Protein AF-A0A7V4J1Q9-F1 (afdb_monomer)

Radius of gyration: 12.91 Å; Cα contacts (8 Å, |Δi|>4): 238; chains: 1; bounding box: 28×31×32 Å

Nearest PDB structures (foldseek):
  6ae3-assembly2_C  TM=3.879E-01  e=7.162E+00  Mus musculus

Solvent-accessible surface area (backbone atoms only — not comparable to full-atom values): 6253 Å² total; per-residue (Å²): 131,51,54,27,41,38,36,50,80,78,52,96,69,66,65,78,66,21,37,24,38,73,74,47,69,27,26,40,91,88,49,73,49,30,34,37,23,42,42,42,69,61,45,56,24,76,82,78,69,45,97,55,65,42,48,61,37,36,38,32,54,64,54,89,96,52,41,64,79,68,67,71,57,77,69,32,50,24,34,37,24,39,63,81,60,88,78,60,90,91,50,55,65,47,58,61,89,39,52,41,79,77,49,51,30,39,34,36,74,109

Foldseek 3Di:
DAQKFWWAPPFPDTDDTKRWHFPDWADEPVGGAKTWTFIPPWAQCVRQVHPGIHRIWIWDFPDPPAHVVPGPDPFTKTFTWDFCDDDDPVHSYDYPVRIDGSHMTTIGGD

Secondary structure (DSSP, 8-state):
--SEEEEESSSSSPPPPEEEEEEEEEB-SS-S-EEEEEEEEEE-TTTTT-SS-EEEEEEEESSTT--BTTB-SSSEEEEEEEESSPPPTT-SB--GGGEEEEEEEEEEE-

pLDDT: mean 90.34, std 7.45, range [58.38, 97.06]

Mean predicted aligned error: 4.03 Å

Sequence (110 aa):
MPDFLLSSTELREPYNPRECFVIRRLRSEIRNDIALVKINPLLEKTVYNTKDDIEYLLLASKHAGYSLFPVTESPTYVYICTAKEPINPESDFISSSNIVILDWGKIVKE

Structure (mmCIF, N/CA/C/O backbone):
data_AF-A0A7V4J1Q9-F1
#
_entry.id   AF-A0A7V4J1Q9-F1
#
loop_
_atom_site.group_PDB
_atom_site.id
_atom_site.type_symbol
_atom_site.label_atom_id
_atom_site.label_alt_id
_atom_site.label_comp_id
_atom_site.label_asym_id
_atom_site.label_entity_id
_atom_site.label_seq_id
_atom_site.pdbx_PDB_ins_code
_atom_site.Cartn_x
_atom_site.Cartn_y
_atom_site.Cartn_z
_atom_site.occupancy
_atom_site.B_iso_or_equiv
_atom_site.auth_seq_id
_atom_site.auth_comp_id
_atom_site.auth_asym_id
_atom_site.auth_atom_id
_atom_site.pdbx_PDB_model_num
ATOM 1 N N . MET A 1 1 ? -7.121 -14.089 -8.851 1.00 85.75 1 MET A N 1
ATOM 2 C CA . MET A 1 1 ? -5.662 -14.298 -8.801 1.00 85.75 1 MET A CA 1
ATOM 3 C C . MET A 1 1 ? -5.059 -13.013 -8.266 1.00 85.75 1 MET A C 1
ATOM 5 O O . MET A 1 1 ? -5.605 -11.972 -8.631 1.00 85.75 1 MET A O 1
ATOM 9 N N . PRO A 1 2 ? -4.081 -13.058 -7.352 1.00 93.38 2 PRO A N 1
ATOM 10 C CA . PRO A 1 2 ? -3.422 -11.842 -6.896 1.00 93.38 2 PRO A CA 1
ATOM 11 C C . PRO A 1 2 ? -2.614 -11.216 -8.037 1.00 93.38 2 PRO A C 1
ATOM 13 O O . PRO A 1 2 ? -2.138 -11.914 -8.926 1.00 93.38 2 PRO A O 1
ATOM 16 N N . ASP A 1 3 ? -2.472 -9.894 -8.013 1.00 94.19 3 ASP A N 1
ATOM 17 C CA . ASP A 1 3 ? -1.599 -9.178 -8.945 1.00 94.19 3 ASP A CA 1
ATOM 18 C C . ASP A 1 3 ? -0.133 -9.314 -8.518 1.00 94.19 3 ASP A C 1
ATOM 20 O O . ASP A 1 3 ? 0.765 -9.398 -9.360 1.00 94.19 3 ASP A O 1
ATOM 24 N N . PHE A 1 4 ? 0.106 -9.343 -7.200 1.00 94.12 4 PHE A N 1
ATOM 25 C CA . PHE A 1 4 ? 1.437 -9.463 -6.611 1.00 94.12 4 PHE A CA 1
ATOM 26 C C . PHE A 1 4 ? 1.459 -10.352 -5.367 1.00 94.12 4 PHE A C 1
ATOM 28 O O . PHE A 1 4 ? 0.486 -10.416 -4.614 1.00 94.12 4 PHE A O 1
ATOM 35 N N . LEU A 1 5 ? 2.631 -10.917 -5.079 1.00 94.38 5 LEU A N 1
ATOM 36 C CA . LEU A 1 5 ? 2.996 -11.430 -3.760 1.00 94.38 5 LEU A CA 1
ATOM 37 C C . LEU A 1 5 ? 3.950 -10.448 -3.072 1.00 94.38 5 LEU A C 1
ATOM 39 O O . LEU A 1 5 ? 5.056 -10.212 -3.560 1.00 94.38 5 LEU A O 1
ATOM 43 N N . LEU A 1 6 ? 3.529 -9.881 -1.940 1.00 93.19 6 LEU A N 1
ATOM 44 C CA . LEU A 1 6 ? 4.300 -8.932 -1.133 1.00 93.19 6 LEU A CA 1
ATOM 45 C C . LEU A 1 6 ? 5.039 -9.642 0.002 1.00 93.19 6 LEU A C 1
ATOM 47 O O . LEU A 1 6 ? 4.448 -10.403 0.764 1.00 93.19 6 LEU A O 1
ATOM 51 N N . SER A 1 7 ? 6.323 -9.339 0.175 1.00 91.19 7 SER A N 1
ATOM 52 C CA . SER A 1 7 ? 7.116 -9.749 1.341 1.00 91.19 7 SER A CA 1
ATOM 53 C C . SER A 1 7 ? 7.906 -8.561 1.893 1.00 91.19 7 SER A C 1
ATOM 55 O O . SER A 1 7 ? 8.555 -7.861 1.116 1.00 91.19 7 SER A O 1
ATOM 57 N N . SER A 1 8 ? 7.907 -8.353 3.213 1.00 81.94 8 SER A N 1
ATOM 58 C CA . SER A 1 8 ? 8.873 -7.454 3.873 1.00 81.94 8 SER A CA 1
ATOM 59 C C . SER A 1 8 ? 10.129 -8.237 4.262 1.00 81.94 8 SER A C 1
ATOM 61 O O . SER A 1 8 ? 10.041 -9.395 4.672 1.00 81.94 8 SER A O 1
ATOM 63 N N . THR A 1 9 ? 11.299 -7.619 4.100 1.00 67.50 9 THR A N 1
ATOM 64 C CA . THR A 1 9 ? 12.602 -8.202 4.466 1.00 67.50 9 THR A CA 1
ATOM 65 C C . THR A 1 9 ? 13.217 -7.575 5.714 1.00 67.50 9 THR A C 1
ATOM 67 O O . THR A 1 9 ? 14.258 -8.044 6.158 1.00 67.50 9 THR A O 1
ATOM 70 N N . GLU A 1 10 ? 12.596 -6.534 6.272 1.00 68.50 10 GLU A N 1
ATOM 71 C CA . GLU A 1 10 ? 13.159 -5.747 7.380 1.00 68.50 10 GLU A CA 1
ATOM 72 C C . GLU A 1 10 ? 12.582 -6.107 8.748 1.00 68.50 10 GLU A C 1
ATOM 74 O O . GLU A 1 10 ? 13.118 -5.717 9.786 1.00 68.50 10 GLU A O 1
ATOM 79 N N . LEU A 1 11 ? 11.483 -6.856 8.776 1.00 65.12 11 LEU A N 1
ATOM 80 C CA . LEU A 1 11 ? 10.889 -7.277 10.033 1.00 65.12 11 LEU A CA 1
ATOM 8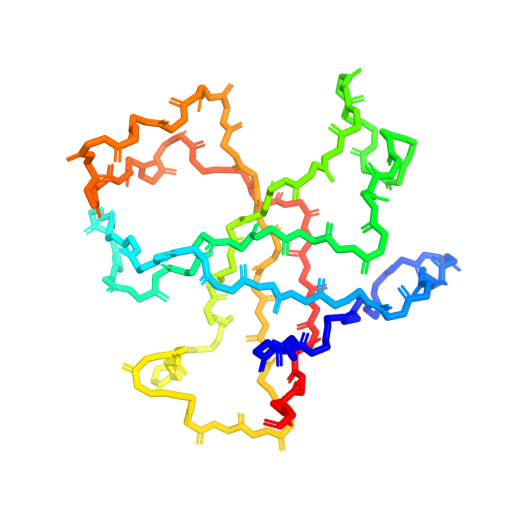1 C C . LEU A 1 11 ? 11.745 -8.347 10.710 1.00 65.12 11 LEU A C 1
ATOM 83 O O . LEU A 1 11 ? 12.235 -9.283 10.078 1.00 65.12 11 LEU A O 1
ATOM 87 N N . ARG A 1 12 ? 11.870 -8.224 12.038 1.00 58.38 12 ARG A N 1
ATOM 88 C CA . ARG A 1 12 ? 12.590 -9.180 12.895 1.00 58.38 12 ARG A CA 1
ATOM 89 C C . ARG A 1 12 ? 12.019 -10.597 12.779 1.00 58.38 12 ARG A C 1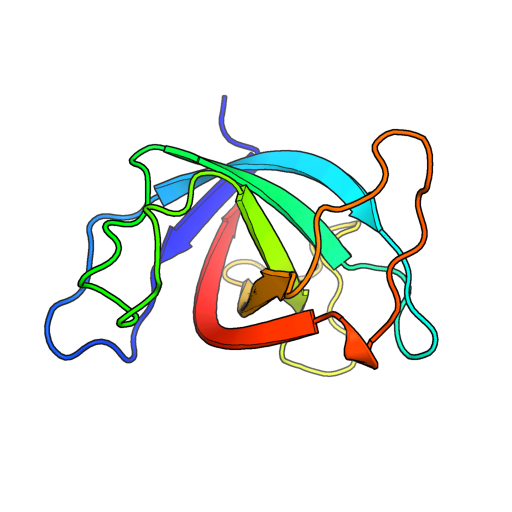
ATOM 91 O O . ARG A 1 12 ? 12.768 -11.564 12.875 1.00 58.38 12 ARG A O 1
ATOM 98 N N . GLU A 1 13 ? 10.713 -10.689 12.549 1.00 65.94 13 GLU A N 1
ATOM 99 C CA . GLU A 1 13 ? 10.012 -11.905 12.150 1.00 65.94 13 GLU A CA 1
ATOM 100 C C . GLU A 1 13 ? 9.354 -11.653 10.784 1.00 65.94 13 GLU A C 1
ATOM 102 O O . GLU A 1 13 ? 8.473 -10.793 10.682 1.00 65.94 13 GLU A O 1
ATOM 107 N N . PRO A 1 14 ? 9.782 -12.340 9.712 1.00 66.00 14 PRO A N 1
ATOM 108 C CA . PRO A 1 14 ? 9.168 -12.173 8.404 1.00 66.00 14 PRO A CA 1
ATOM 109 C C . PRO A 1 14 ? 7.733 -12.709 8.437 1.00 66.00 14 PRO A C 1
ATOM 111 O O . PRO A 1 14 ? 7.505 -13.872 8.771 1.00 66.00 14 PRO A O 1
ATOM 114 N N . TYR A 1 15 ? 6.758 -11.876 8.067 1.00 71.62 15 TYR A N 1
ATOM 115 C CA . TYR A 1 15 ? 5.394 -12.359 7.859 1.00 71.62 15 TYR A CA 1
ATOM 116 C C . TYR A 1 15 ? 5.301 -13.183 6.567 1.00 71.62 15 TYR A C 1
ATOM 118 O O . TYR A 1 15 ? 6.034 -12.944 5.604 1.00 71.62 15 TYR A O 1
ATOM 126 N N . ASN A 1 16 ? 4.360 -14.134 6.534 1.00 78.62 16 ASN A N 1
ATOM 127 C CA . ASN A 1 16 ? 4.055 -14.914 5.331 1.00 78.62 16 ASN A CA 1
ATOM 128 C C . ASN A 1 16 ? 3.732 -13.989 4.148 1.00 78.62 16 ASN A C 1
ATOM 130 O O . ASN A 1 16 ? 2.968 -13.041 4.348 1.00 78.62 16 ASN A O 1
ATOM 134 N N . PRO A 1 17 ? 4.245 -14.266 2.933 1.00 89.00 17 PRO A N 1
ATOM 135 C CA . PRO A 1 17 ? 3.940 -13.466 1.756 1.00 89.00 17 PRO A CA 1
ATOM 136 C C . PRO A 1 17 ? 2.442 -13.193 1.615 1.00 89.00 17 PRO A C 1
ATOM 138 O O . PRO A 1 17 ? 1.619 -14.088 1.807 1.00 89.00 17 PRO A O 1
ATOM 141 N N . ARG A 1 18 ? 2.100 -11.943 1.307 1.00 92.56 18 ARG A N 1
ATOM 142 C CA . ARG A 1 18 ? 0.714 -11.485 1.212 1.00 92.56 18 ARG A CA 1
ATOM 143 C C . ARG A 1 18 ? 0.310 -11.361 -0.239 1.00 92.56 18 ARG A C 1
ATOM 145 O O . ARG A 1 18 ? 0.960 -10.658 -1.012 1.00 92.56 18 ARG A O 1
ATOM 152 N N . GLU A 1 19 ? -0.794 -12.002 -0.573 1.00 95.94 19 GLU A N 1
ATOM 153 C CA . GLU A 1 19 ? -1.510 -11.777 -1.815 1.00 95.94 19 GLU A CA 1
ATOM 154 C C . GLU A 1 19 ? -1.968 -10.322 -1.853 1.00 95.94 19 GLU A C 1
ATOM 156 O O . GLU A 1 19 ? -2.585 -9.829 -0.908 1.00 95.94 19 GLU A O 1
ATOM 161 N N . CYS A 1 20 ? -1.644 -9.625 -2.934 1.00 96.25 20 CYS A N 1
ATOM 162 C CA . CYS A 1 20 ? -2.035 -8.245 -3.162 1.00 96.25 20 CYS A CA 1
ATOM 163 C C . CYS A 1 20 ? -2.947 -8.182 -4.381 1.00 96.25 20 CYS A C 1
ATOM 165 O O . CYS A 1 20 ? -2.560 -8.589 -5.475 1.00 96.25 20 CYS A O 1
ATOM 167 N N . PHE A 1 21 ? -4.135 -7.623 -4.186 1.00 96.81 21 PHE A N 1
ATOM 168 C CA . PHE A 1 21 ? -5.114 -7.366 -5.234 1.00 96.81 21 PHE A CA 1
ATOM 169 C C . PHE A 1 21 ? -5.156 -5.862 -5.476 1.00 96.81 21 PHE A C 1
ATOM 171 O O . PHE A 1 21 ? -5.571 -5.100 -4.596 1.00 96.81 21 PHE A O 1
ATOM 178 N N . VAL A 1 22 ? -4.690 -5.418 -6.639 1.00 95.75 22 VAL A N 1
ATOM 179 C CA . VAL A 1 22 ? -4.707 -4.009 -7.022 1.00 95.75 22 VAL A CA 1
ATOM 180 C C . VAL A 1 22 ? -6.152 -3.581 -7.206 1.00 95.75 22 VAL A C 1
ATOM 182 O O . VAL A 1 22 ? -6.849 -4.023 -8.112 1.00 95.75 22 VAL A O 1
ATOM 185 N N . ILE A 1 23 ? -6.596 -2.676 -6.341 1.00 95.31 23 ILE A N 1
ATOM 186 C CA . ILE A 1 23 ? -7.921 -2.072 -6.437 1.00 95.31 23 ILE A CA 1
ATOM 187 C C . ILE A 1 23 ? -7.897 -0.983 -7.504 1.00 95.31 23 ILE A C 1
ATOM 189 O O . ILE A 1 23 ? -8.773 -0.932 -8.362 1.00 95.31 23 ILE A O 1
ATOM 193 N N . ARG A 1 24 ? -6.884 -0.108 -7.451 1.00 94.69 24 ARG A N 1
ATOM 194 C CA . ARG A 1 24 ? -6.672 0.956 -8.439 1.00 94.69 24 ARG A CA 1
ATOM 195 C C . ARG A 1 24 ? -5.310 1.624 -8.300 1.00 94.69 24 ARG A C 1
ATOM 197 O O . ARG A 1 24 ? -4.605 1.470 -7.301 1.00 94.69 24 ARG A O 1
ATOM 204 N N . ARG A 1 25 ? -4.991 2.437 -9.304 1.00 95.62 25 ARG A N 1
ATOM 205 C CA . ARG A 1 25 ? -3.844 3.340 -9.331 1.00 95.62 25 ARG A CA 1
ATOM 206 C C . ARG A 1 25 ? -4.236 4.707 -8.772 1.00 95.62 25 ARG A C 1
ATOM 208 O O . ARG A 1 25 ? -5.212 5.298 -9.214 1.00 95.62 25 ARG A O 1
ATOM 215 N N . LEU A 1 26 ? -3.439 5.215 -7.843 1.00 96.12 26 LEU A N 1
ATOM 216 C CA . LEU A 1 26 ? -3.546 6.551 -7.277 1.00 96.12 26 LEU A CA 1
ATOM 217 C C . LEU A 1 26 ? -2.366 7.428 -7.714 1.00 96.12 26 LEU A C 1
ATOM 219 O O . LEU A 1 26 ? -1.266 6.953 -8.017 1.00 96.12 26 LEU A O 1
ATOM 223 N N . ARG A 1 27 ? -2.595 8.738 -7.683 1.00 95.44 27 ARG A N 1
ATOM 224 C CA . ARG A 1 27 ? -1.584 9.788 -7.823 1.00 95.44 27 ARG A CA 1
ATOM 225 C C . ARG A 1 27 ? -1.545 10.679 -6.582 1.00 95.44 27 ARG A C 1
ATOM 227 O O . ARG A 1 27 ? -2.538 10.817 -5.879 1.00 95.44 27 ARG A O 1
ATOM 234 N N . SER A 1 28 ? -0.406 11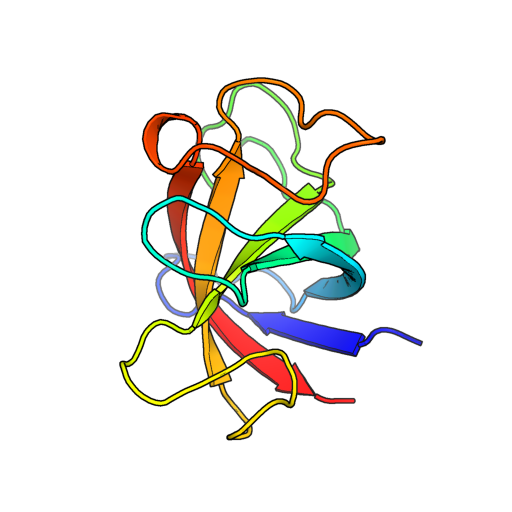.308 -6.351 1.00 94.75 28 SER A N 1
ATOM 235 C CA . SER A 1 28 ? -0.183 12.352 -5.353 1.00 94.75 28 SER A CA 1
ATOM 236 C C . SER A 1 28 ? 0.520 13.547 -5.996 1.00 94.75 28 SER A C 1
ATOM 238 O O . SER A 1 28 ? 0.750 13.572 -7.206 1.00 94.75 28 SER A O 1
ATOM 240 N N . GLU A 1 29 ? 0.879 14.546 -5.194 1.00 95.62 29 GLU A N 1
ATOM 241 C CA . GLU A 1 29 ? 1.642 15.713 -5.644 1.00 95.62 29 GLU A CA 1
ATOM 242 C C . GLU A 1 29 ? 3.042 15.337 -6.158 1.00 95.62 29 GLU A C 1
ATOM 244 O O . GLU A 1 29 ? 3.619 16.073 -6.954 1.00 95.62 29 GLU A O 1
ATOM 249 N N . ILE A 1 30 ? 3.589 14.200 -5.712 1.00 90.12 30 ILE A N 1
ATOM 250 C CA . ILE A 1 30 ? 4.987 13.814 -5.962 1.00 90.12 30 ILE A CA 1
ATOM 251 C C . ILE A 1 30 ? 5.147 12.607 -6.890 1.00 90.12 30 ILE A C 1
ATOM 253 O O . ILE A 1 30 ? 6.240 12.379 -7.402 1.00 90.12 30 ILE A O 1
ATOM 257 N N . ARG A 1 31 ? 4.095 11.804 -7.097 1.00 90.06 31 ARG A N 1
ATOM 258 C CA . ARG A 1 31 ? 4.156 10.608 -7.952 1.00 90.06 31 ARG A CA 1
ATOM 259 C C . ARG A 1 31 ? 2.786 10.195 -8.469 1.00 90.06 31 ARG A C 1
ATOM 261 O O . ARG A 1 31 ? 1.769 10.513 -7.866 1.00 90.06 31 ARG A O 1
ATOM 268 N N . ASN A 1 32 ? 2.748 9.462 -9.576 1.00 91.69 32 ASN A N 1
ATOM 269 C CA . ASN A 1 32 ? 1.504 9.121 -10.269 1.00 91.69 32 ASN A CA 1
ATOM 270 C C . ASN A 1 32 ? 1.243 7.612 -10.377 1.00 91.69 32 ASN A C 1
ATOM 272 O O . ASN A 1 32 ? 0.418 7.214 -11.188 1.00 91.69 32 ASN A O 1
ATOM 276 N N . ASP A 1 33 ? 1.964 6.774 -9.640 1.00 91.38 33 ASP A N 1
ATOM 277 C CA . ASP A 1 33 ? 2.042 5.317 -9.814 1.00 91.38 33 ASP A CA 1
ATOM 278 C C . ASP A 1 33 ? 1.864 4.545 -8.491 1.00 91.38 33 ASP A C 1
ATOM 280 O O . ASP A 1 33 ? 2.429 3.469 -8.311 1.00 91.38 33 ASP A O 1
ATOM 284 N N . ILE A 1 34 ? 1.085 5.090 -7.553 1.00 95.81 34 ILE A N 1
ATOM 285 C CA . ILE A 1 34 ? 0.814 4.442 -6.263 1.00 95.81 34 ILE A CA 1
ATOM 286 C C . ILE A 1 34 ? -0.261 3.376 -6.475 1.00 95.81 34 ILE A C 1
ATOM 288 O O . ILE A 1 34 ? -1.316 3.669 -7.028 1.00 95.81 34 ILE A O 1
ATOM 292 N N . ALA A 1 35 ? -0.034 2.146 -6.028 1.00 96.50 35 ALA A N 1
ATOM 293 C CA . ALA A 1 35 ? -1.048 1.099 -6.056 1.00 96.50 35 ALA A CA 1
ATOM 294 C C . ALA A 1 35 ? -1.813 1.087 -4.730 1.00 96.50 35 ALA A C 1
ATOM 296 O O . ALA A 1 35 ? -1.212 0.877 -3.679 1.00 96.50 35 ALA A O 1
ATOM 297 N N . LEU A 1 36 ? -3.132 1.276 -4.775 1.00 97.06 36 LEU A N 1
ATOM 298 C CA . LEU A 1 36 ? -3.999 0.889 -3.667 1.00 97.06 36 LEU A CA 1
ATOM 299 C C . LEU A 1 36 ? -4.286 -0.602 -3.809 1.00 97.06 36 LEU A C 1
ATOM 301 O O . LEU A 1 36 ? -4.894 -1.019 -4.797 1.00 97.06 36 LEU A O 1
ATOM 305 N N . VAL A 1 37 ? -3.851 -1.390 -2.834 1.00 96.81 37 VAL A N 1
ATOM 306 C CA . VAL A 1 37 ? -4.013 -2.843 -2.842 1.00 96.81 37 VAL A CA 1
ATOM 307 C C . VAL A 1 37 ? -4.816 -3.298 -1.636 1.00 96.81 37 VAL A C 1
ATOM 309 O O . VAL A 1 37 ? -4.648 -2.777 -0.535 1.00 96.81 37 VAL A O 1
ATOM 312 N N . LYS A 1 38 ? -5.668 -4.296 -1.844 1.00 97.00 38 LYS A N 1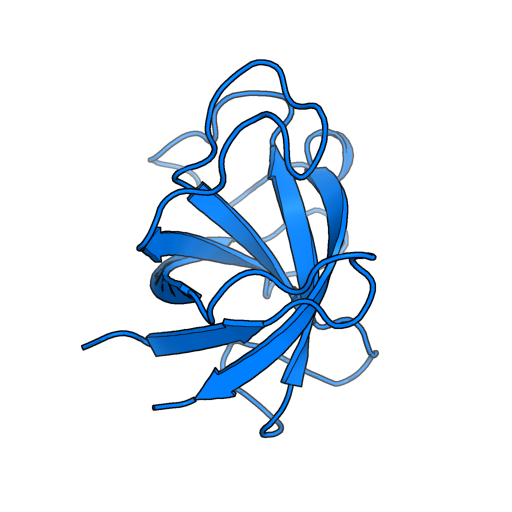
ATOM 313 C CA . LYS A 1 38 ? -6.209 -5.121 -0.767 1.00 97.00 38 LYS A CA 1
ATOM 314 C C . LYS A 1 38 ? -5.256 -6.286 -0.536 1.00 97.00 38 LYS A C 1
ATOM 316 O O . LYS A 1 38 ? -4.803 -6.890 -1.508 1.00 97.00 38 LYS A O 1
ATOM 321 N N . ILE A 1 39 ? -4.964 -6.598 0.722 1.00 95.75 39 ILE A N 1
ATOM 322 C CA . ILE A 1 39 ? -4.065 -7.696 1.082 1.00 95.75 39 ILE A CA 1
ATOM 323 C C . ILE A 1 39 ? -4.787 -8.877 1.720 1.00 95.75 39 ILE A C 1
ATOM 325 O O . ILE A 1 39 ? -5.764 -8.710 2.450 1.00 95.75 39 ILE A O 1
ATOM 329 N N . ASN A 1 40 ? -4.274 -10.075 1.450 1.00 94.94 40 ASN A N 1
ATOM 330 C CA . ASN A 1 40 ? -4.673 -11.313 2.105 1.00 94.94 40 ASN A CA 1
ATOM 331 C C . ASN A 1 40 ? -3.424 -12.164 2.434 1.00 94.94 40 ASN A C 1
ATOM 333 O O . ASN A 1 40 ? -2.624 -12.425 1.537 1.00 94.94 40 ASN A O 1
ATOM 337 N N . PRO A 1 41 ? -3.212 -12.600 3.689 1.00 93.06 41 PRO A N 1
ATOM 338 C CA . PRO A 1 41 ? -3.983 -12.250 4.887 1.00 93.06 41 PRO A CA 1
ATOM 339 C C . PRO A 1 41 ? -3.957 -10.737 5.191 1.00 93.06 41 PRO A C 1
ATOM 341 O O . PRO A 1 41 ? -3.207 -9.988 4.559 1.00 93.06 41 PRO A O 1
ATOM 344 N N . LEU A 1 42 ? -4.746 -10.280 6.171 1.00 93.00 42 LEU A N 1
ATOM 345 C CA . LEU A 1 42 ? -4.664 -8.909 6.701 1.00 93.00 42 LEU A CA 1
ATOM 346 C C . LEU A 1 42 ? -3.427 -8.725 7.591 1.00 93.00 42 LEU A C 1
ATOM 348 O O . LEU A 1 42 ? -2.928 -9.689 8.183 1.00 93.00 42 LEU A O 1
ATOM 352 N N . LEU A 1 43 ? -2.876 -7.514 7.638 1.00 90.69 43 LEU A N 1
ATOM 353 C CA . LEU A 1 43 ? -1.764 -7.179 8.529 1.00 90.69 43 LEU A CA 1
ATOM 354 C C . LEU A 1 43 ? -2.312 -6.930 9.930 1.00 90.69 4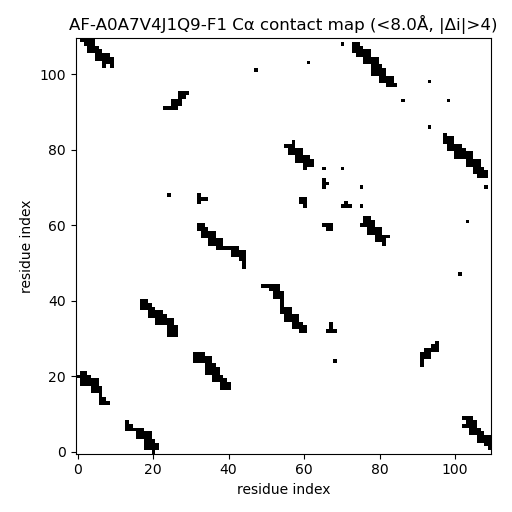3 LEU A C 1
ATOM 356 O O . LEU A 1 43 ? -3.063 -5.981 10.138 1.00 90.69 43 LEU A O 1
ATOM 360 N N . GLU A 1 44 ? -1.922 -7.772 10.881 1.00 91.12 44 GLU A N 1
ATOM 361 C CA . GLU A 1 44 ? -2.277 -7.570 12.281 1.00 91.12 44 GLU A CA 1
ATOM 362 C C . GLU A 1 44 ? -1.685 -6.255 12.789 1.00 91.12 44 GLU A C 1
ATOM 364 O O . GLU A 1 44 ? -0.531 -5.916 12.504 1.00 91.12 44 GLU A O 1
ATOM 369 N N . LYS A 1 45 ? -2.460 -5.531 13.595 1.00 89.69 45 LYS A N 1
ATOM 370 C CA . LYS A 1 45 ? -2.070 -4.231 14.151 1.00 89.69 45 LYS A CA 1
ATOM 371 C C . LYS A 1 45 ? -0.748 -4.246 14.920 1.00 89.69 45 LYS A C 1
ATOM 373 O O . LYS A 1 45 ? -0.068 -3.230 15.024 1.00 89.69 45 LYS A O 1
ATOM 378 N N . THR A 1 46 ? -0.363 -5.401 15.454 1.00 88.19 46 THR A N 1
ATOM 379 C CA . THR A 1 46 ? 0.876 -5.622 16.209 1.00 88.19 46 THR A CA 1
ATOM 380 C C . THR A 1 46 ? 2.127 -5.558 15.334 1.00 88.19 46 THR A C 1
ATOM 382 O O . THR A 1 46 ? 3.176 -5.172 15.841 1.00 88.19 46 THR A O 1
ATOM 385 N N . VAL A 1 47 ? 2.027 -5.865 14.033 1.00 86.44 47 VAL A N 1
ATOM 386 C CA . VAL A 1 47 ? 3.179 -5.920 13.111 1.00 86.44 47 VAL A CA 1
ATOM 387 C C . VAL A 1 47 ? 3.853 -4.555 12.973 1.00 86.44 47 VAL A C 1
ATOM 389 O O . VAL A 1 47 ? 5.074 -4.458 13.040 1.00 86.44 47 VAL A O 1
ATOM 392 N N . TYR A 1 48 ? 3.053 -3.497 12.817 1.00 86.00 48 TYR A N 1
ATOM 393 C CA . TYR A 1 48 ? 3.532 -2.117 12.671 1.00 86.00 48 TYR A CA 1
ATOM 394 C C . TYR A 1 48 ? 3.037 -1.187 13.789 1.00 86.00 48 TYR A C 1
ATOM 396 O O . TYR A 1 48 ? 3.127 0.033 13.665 1.00 86.00 48 TYR A O 1
ATOM 404 N N . ASN A 1 49 ? 2.519 -1.755 14.884 1.00 87.88 49 ASN A N 1
ATOM 405 C CA . ASN A 1 49 ? 1.932 -1.029 16.014 1.00 87.88 49 ASN A CA 1
ATOM 406 C C . ASN A 1 49 ? 0.879 0.014 15.582 1.00 87.88 49 ASN A C 1
ATOM 408 O O . ASN A 1 49 ? 0.881 1.162 16.037 1.00 87.88 49 ASN A O 1
ATOM 412 N N . THR A 1 50 ? -0.001 -0.375 14.658 1.00 87.25 50 THR A N 1
ATOM 413 C CA . THR A 1 50 ? -1.118 0.454 14.201 1.00 87.25 50 THR A CA 1
ATOM 414 C C . THR A 1 50 ? -2.306 0.360 15.155 1.00 87.25 50 THR A C 1
ATOM 416 O O . THR A 1 50 ? -2.362 -0.482 16.049 1.00 87.25 50 THR A O 1
ATOM 419 N N . LYS A 1 51 ? -3.274 1.267 14.991 1.00 88.81 51 LYS A N 1
ATOM 420 C CA . LYS A 1 51 ? -4.490 1.284 15.814 1.00 88.81 51 LYS A CA 1
ATOM 421 C C . LYS A 1 51 ? -5.372 0.058 15.556 1.00 88.81 51 LYS A C 1
ATOM 423 O O . LYS A 1 51 ? -5.858 -0.563 16.499 1.00 88.81 51 LYS A O 1
ATOM 428 N N . ASP A 1 52 ? -5.529 -0.275 14.281 1.00 90.50 52 ASP A N 1
ATOM 429 C CA . ASP A 1 52 ? -6.399 -1.324 13.768 1.00 90.50 52 ASP A CA 1
ATOM 430 C C . ASP A 1 52 ? -5.612 -2.229 12.813 1.00 90.50 52 ASP A C 1
ATOM 432 O O . ASP A 1 52 ? -4.520 -1.867 12.350 1.00 90.50 52 ASP A O 1
ATOM 436 N N . ASP A 1 53 ? -6.168 -3.407 12.542 1.00 92.38 53 ASP A N 1
ATOM 437 C CA . ASP A 1 53 ? -5.658 -4.312 11.517 1.00 92.38 53 ASP A CA 1
ATOM 438 C C . ASP A 1 53 ? -5.771 -3.657 10.135 1.00 92.38 53 ASP A C 1
ATOM 440 O O . ASP A 1 53 ? -6.698 -2.892 9.854 1.00 92.38 53 ASP A O 1
ATOM 444 N N . ILE A 1 54 ? -4.817 -3.953 9.256 1.00 92.56 54 ILE A N 1
ATOM 445 C CA . ILE A 1 54 ? -4.701 -3.305 7.953 1.00 92.56 54 ILE A CA 1
ATOM 446 C C . ILE A 1 54 ? -5.103 -4.293 6.859 1.00 92.56 54 ILE A C 1
ATOM 448 O O . ILE A 1 54 ? -4.406 -5.272 6.587 1.00 92.56 54 ILE A O 1
ATOM 452 N N . GLU A 1 55 ? -6.224 -4.007 6.202 1.00 95.50 55 GLU A N 1
ATOM 453 C CA . GLU A 1 55 ? -6.695 -4.730 5.011 1.00 95.50 55 GLU A CA 1
ATOM 454 C C . GLU A 1 55 ? -6.204 -4.081 3.704 1.00 95.50 55 GLU A C 1
ATOM 456 O O . GLU A 1 55 ? -6.034 -4.766 2.694 1.00 95.50 55 GLU A O 1
ATOM 461 N N . TYR A 1 56 ? -5.952 -2.768 3.719 1.00 95.81 56 TYR A N 1
ATOM 462 C CA . TYR A 1 56 ? -5.573 -1.996 2.536 1.00 95.81 56 TYR A CA 1
ATOM 463 C C . TYR A 1 56 ? -4.218 -1.326 2.718 1.00 95.81 56 TYR A C 1
ATOM 465 O O . TYR A 1 56 ? -3.971 -0.663 3.724 1.00 95.81 56 TYR A O 1
ATOM 473 N N . LEU A 1 57 ? -3.363 -1.453 1.707 1.00 96.06 57 LEU A N 1
ATOM 474 C CA . LEU A 1 57 ? -2.054 -0.817 1.659 1.00 96.06 57 LEU A CA 1
ATOM 475 C C . LEU A 1 57 ? -1.921 0.072 0.431 1.00 96.06 57 LEU A C 1
ATOM 477 O O . LEU A 1 57 ? -2.550 -0.135 -0.606 1.00 96.06 57 LEU A O 1
ATOM 481 N N . LEU A 1 58 ? -1.032 1.044 0.556 1.00 96.88 58 LEU A N 1
ATOM 482 C CA . LEU A 1 58 ? -0.507 1.829 -0.544 1.00 96.88 58 LEU A CA 1
ATOM 483 C C . LEU A 1 58 ? 0.896 1.310 -0.854 1.00 96.88 58 LEU A C 1
ATOM 485 O O . LEU A 1 58 ? 1.767 1.339 0.013 1.00 96.88 58 LEU A O 1
ATOM 489 N N . LEU A 1 59 ? 1.122 0.842 -2.077 1.00 96.06 59 LEU A N 1
ATOM 490 C CA . LEU A 1 59 ? 2.441 0.424 -2.546 1.00 96.06 59 LEU A CA 1
ATOM 491 C C . LEU A 1 59 ? 2.984 1.442 -3.535 1.00 96.06 59 LEU A C 1
ATOM 493 O O . LEU A 1 59 ? 2.266 1.937 -4.403 1.00 96.06 59 LEU A O 1
ATOM 497 N N . ALA A 1 60 ? 4.265 1.756 -3.410 1.00 95.06 60 ALA A N 1
ATOM 498 C CA . ALA A 1 60 ? 4.910 2.748 -4.255 1.00 95.06 60 ALA A CA 1
ATOM 499 C C . ALA A 1 60 ? 6.348 2.305 -4.540 1.00 95.06 60 ALA A C 1
ATOM 501 O O . ALA A 1 60 ? 7.041 1.899 -3.611 1.00 95.06 60 ALA A O 1
ATOM 502 N N . SER A 1 61 ? 6.818 2.367 -5.791 1.00 93.56 61 SER A N 1
ATOM 503 C CA . SER A 1 61 ? 8.190 1.945 -6.120 1.00 93.56 61 SER A CA 1
ATOM 504 C C . SER A 1 61 ? 9.221 2.707 -5.275 1.00 93.56 61 SER A C 1
ATOM 506 O O . SER A 1 61 ? 9.096 3.920 -5.057 1.00 93.56 61 SER A O 1
ATOM 508 N N . LYS A 1 62 ? 10.212 1.980 -4.750 1.00 91.12 62 LYS A N 1
ATOM 509 C CA . LYS A 1 62 ? 11.246 2.534 -3.865 1.00 91.12 62 LYS A CA 1
ATOM 510 C C . LYS A 1 62 ? 12.315 3.304 -4.638 1.00 91.12 62 LYS A C 1
ATOM 512 O O . LYS A 1 62 ? 12.788 4.339 -4.173 1.00 91.12 62 LYS A O 1
ATOM 517 N N . HIS A 1 63 ? 12.697 2.791 -5.804 1.00 88.25 63 HIS A N 1
ATOM 518 C CA . HIS A 1 63 ? 13.776 3.330 -6.626 1.00 88.25 63 HIS A CA 1
ATOM 519 C C . HIS A 1 63 ? 13.236 4.215 -7.756 1.00 88.25 63 HIS A C 1
ATOM 521 O O . HIS A 1 63 ? 12.208 3.916 -8.364 1.00 88.25 63 HIS A O 1
ATOM 527 N N . ALA A 1 64 ? 13.949 5.303 -8.057 1.00 84.50 64 ALA A N 1
ATOM 528 C CA . ALA A 1 64 ? 13.608 6.185 -9.169 1.00 84.50 64 ALA A CA 1
ATOM 529 C C . ALA A 1 64 ? 13.724 5.446 -10.513 1.00 84.50 64 ALA A C 1
ATOM 531 O O . ALA A 1 64 ? 14.641 4.653 -10.709 1.00 84.50 64 ALA A O 1
ATOM 532 N N . GLY A 1 65 ? 12.799 5.720 -11.437 1.00 84.44 65 GLY A N 1
ATOM 533 C CA . GLY A 1 65 ? 12.740 5.067 -12.751 1.00 84.44 65 GLY A CA 1
ATOM 534 C C . GLY A 1 65 ? 11.960 3.747 -12.782 1.00 84.44 65 GLY A C 1
ATOM 535 O O . GLY A 1 65 ? 11.688 3.247 -13.870 1.00 84.44 65 GLY A O 1
ATOM 536 N N . TYR A 1 66 ? 11.544 3.220 -11.625 1.00 86.38 66 TYR A N 1
ATOM 537 C CA . TYR A 1 66 ? 10.715 2.017 -11.529 1.00 86.38 66 TYR A CA 1
ATOM 538 C C . TYR A 1 66 ? 9.241 2.380 -11.371 1.00 86.38 66 TYR A C 1
ATOM 540 O O . TYR A 1 66 ? 8.908 3.342 -10.676 1.00 86.38 66 TYR A O 1
ATOM 548 N N . SER A 1 67 ? 8.360 1.590 -11.980 1.00 86.62 67 SER A N 1
ATOM 549 C CA . SER A 1 67 ? 6.908 1.790 -11.934 1.00 86.62 67 SER A CA 1
ATOM 550 C C . SER A 1 67 ? 6.200 0.492 -11.562 1.00 86.62 67 SER A C 1
ATOM 552 O O . SER A 1 67 ? 6.693 -0.598 -11.847 1.00 86.62 67 SER A O 1
ATOM 554 N N . LEU A 1 68 ? 5.031 0.622 -10.932 1.00 88.62 68 LEU A N 1
ATOM 555 C CA . LEU A 1 68 ? 4.076 -0.475 -10.732 1.00 88.62 68 LEU A CA 1
ATOM 556 C C . LEU A 1 68 ? 3.079 -0.597 -11.897 1.00 88.62 68 LEU A C 1
ATOM 558 O O . LEU A 1 68 ? 2.367 -1.592 -12.013 1.00 88.62 68 LEU A O 1
ATOM 562 N N . PHE A 1 69 ? 3.037 0.407 -12.778 1.00 90.44 69 PHE A N 1
ATOM 563 C CA . PHE A 1 69 ? 2.073 0.529 -13.869 1.00 90.44 69 PHE A CA 1
ATOM 564 C C . PHE A 1 69 ? 2.753 1.029 -15.162 1.00 90.44 69 PHE A C 1
ATOM 566 O O . PHE A 1 69 ? 2.775 2.244 -15.402 1.00 90.44 69 PHE A O 1
ATOM 573 N N . PRO A 1 70 ? 3.292 0.135 -16.017 1.00 87.56 70 PRO A N 1
ATOM 574 C CA . PRO A 1 70 ? 3.463 -1.308 -15.801 1.00 87.56 70 PRO A CA 1
ATOM 575 C C . PRO A 1 70 ? 4.604 -1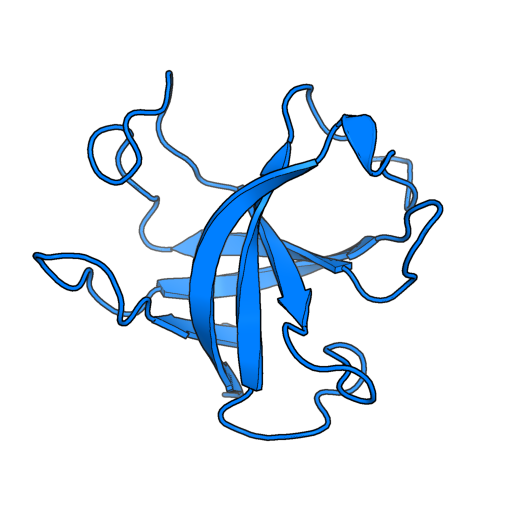.614 -14.819 1.00 87.56 70 PRO A C 1
ATOM 577 O O . PRO A 1 70 ? 5.463 -0.766 -14.594 1.00 87.56 70 PRO A O 1
ATOM 580 N N . VAL A 1 71 ? 4.628 -2.836 -14.275 1.00 87.56 71 VAL A N 1
ATOM 581 C CA . VAL A 1 71 ? 5.762 -3.340 -13.483 1.00 87.56 71 VAL A CA 1
ATOM 582 C C . VAL A 1 71 ? 7.010 -3.405 -14.361 1.00 87.56 71 VAL A C 1
ATOM 584 O O . VAL A 1 71 ? 7.023 -4.122 -15.361 1.00 87.56 71 VAL A O 1
ATOM 587 N N . THR A 1 72 ? 8.045 -2.652 -13.994 1.00 86.69 72 THR A N 1
ATOM 588 C CA . THR A 1 72 ? 9.285 -2.541 -14.782 1.00 86.69 72 THR A CA 1
ATOM 589 C C . THR A 1 72 ? 10.346 -3.586 -14.424 1.00 86.69 72 THR A C 1
ATOM 591 O O . THR A 1 72 ? 11.234 -3.831 -15.233 1.00 86.69 72 THR A O 1
ATOM 594 N N . GLU A 1 73 ? 10.268 -4.208 -13.243 1.00 87.62 73 GLU A N 1
ATOM 595 C CA . GLU A 1 73 ? 11.216 -5.227 -12.762 1.00 87.62 73 GLU A CA 1
ATOM 596 C C . GLU A 1 73 ? 10.504 -6.282 -11.892 1.00 87.62 73 GLU A C 1
ATOM 598 O O . GLU A 1 73 ? 9.476 -6.005 -11.279 1.00 87.62 73 GLU A O 1
ATOM 603 N N . SER A 1 74 ? 11.029 -7.505 -11.804 1.00 86.44 74 SER A N 1
ATOM 604 C CA . SER A 1 74 ? 10.549 -8.505 -10.843 1.00 86.44 74 SER A CA 1
ATOM 605 C C . SER A 1 74 ? 11.737 -9.266 -10.239 1.00 86.44 74 SER A C 1
ATOM 607 O O . SER A 1 74 ? 12.485 -9.882 -11.001 1.00 86.44 74 SER A O 1
ATOM 609 N N . PRO A 1 75 ? 11.930 -9.258 -8.906 1.00 90.12 75 PRO A N 1
ATOM 610 C CA . PRO A 1 75 ? 11.119 -8.557 -7.904 1.00 90.12 75 PRO A CA 1
ATOM 611 C C . PRO A 1 75 ? 11.246 -7.024 -7.995 1.00 90.12 75 PRO A C 1
ATOM 613 O O . PRO A 1 75 ? 12.327 -6.511 -8.248 1.00 90.12 75 PRO A O 1
ATOM 616 N N . THR A 1 76 ? 10.160 -6.287 -7.733 1.00 92.19 76 THR A N 1
ATOM 617 C CA . THR A 1 76 ? 10.204 -4.818 -7.566 1.00 92.19 76 THR A CA 1
ATOM 618 C C . THR A 1 76 ? 10.246 -4.464 -6.082 1.00 92.19 76 THR A C 1
ATOM 620 O O . THR A 1 76 ? 9.435 -4.954 -5.296 1.00 92.19 76 THR A O 1
ATOM 623 N N . TYR A 1 77 ? 11.143 -3.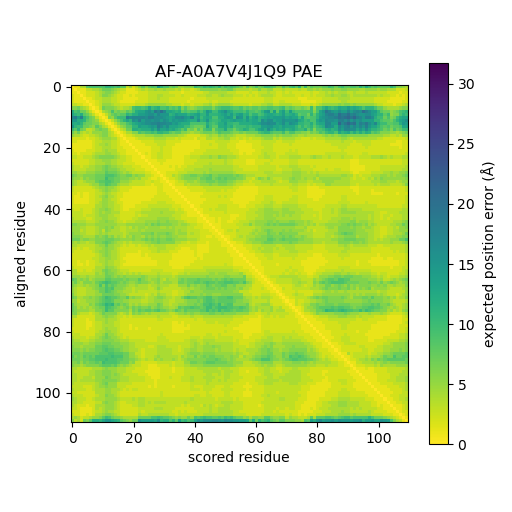559 -5.694 1.00 92.88 77 TYR A N 1
ATOM 624 C CA . TYR A 1 77 ? 11.180 -3.009 -4.339 1.00 92.88 77 TYR A CA 1
ATOM 625 C C . TYR A 1 77 ? 10.167 -1.873 -4.165 1.00 92.88 77 TYR A C 1
ATOM 627 O O . TYR A 1 77 ? 10.149 -0.913 -4.944 1.00 92.88 77 TYR A O 1
ATOM 635 N N . VAL A 1 78 ? 9.347 -1.954 -3.117 1.00 94.19 78 VAL A N 1
ATOM 636 C CA . VAL A 1 78 ? 8.263 -1.000 -2.839 1.00 94.19 78 VAL A CA 1
ATOM 637 C C . VAL A 1 78 ? 8.329 -0.469 -1.415 1.00 94.19 78 VAL A C 1
ATOM 639 O O . VAL A 1 78 ? 8.709 -1.186 -0.493 1.00 94.19 78 VAL A O 1
ATOM 642 N N . TYR A 1 79 ? 7.914 0.778 -1.225 1.00 94.88 79 TYR A N 1
ATOM 643 C CA . TYR A 1 79 ? 7.456 1.255 0.072 1.00 94.88 79 TYR A CA 1
ATOM 644 C C . TYR A 1 79 ? 6.093 0.641 0.383 1.00 94.88 79 TYR A C 1
ATOM 646 O O . TYR A 1 79 ? 5.217 0.594 -0.485 1.00 94.88 79 TYR A O 1
ATOM 654 N N . ILE A 1 80 ? 5.936 0.189 1.624 1.00 94.62 80 ILE A N 1
ATOM 655 C CA . ILE A 1 80 ? 4.676 -0.265 2.198 1.00 94.62 80 ILE A CA 1
ATOM 656 C C . ILE A 1 80 ? 4.118 0.903 2.997 1.00 94.62 80 ILE A C 1
ATOM 658 O O . ILE A 1 80 ? 4.713 1.328 3.989 1.00 94.62 80 ILE A O 1
ATOM 662 N N . CYS A 1 81 ? 2.9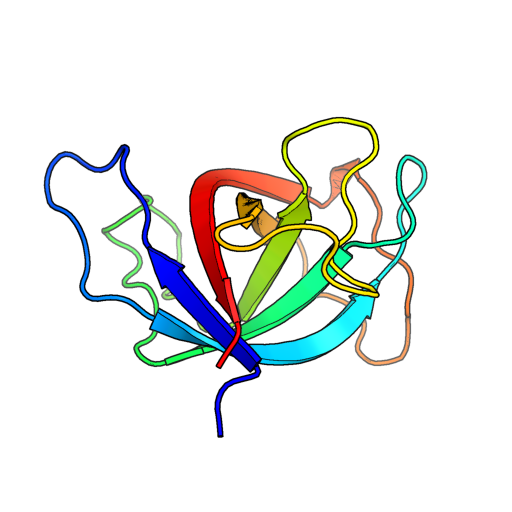83 1.429 2.560 1.00 95.44 81 CYS A N 1
ATOM 663 C CA . CYS A 1 81 ? 2.391 2.624 3.131 1.00 95.44 81 CYS A CA 1
ATOM 664 C C . CYS A 1 81 ? 0.937 2.395 3.558 1.00 95.44 81 CYS A C 1
ATOM 666 O O . CYS A 1 81 ? 0.245 1.515 3.046 1.00 95.44 81 CYS A O 1
ATOM 668 N N . THR A 1 82 ? 0.455 3.247 4.457 1.00 95.25 82 THR A N 1
ATOM 669 C CA . THR A 1 82 ? -0.961 3.383 4.824 1.00 95.25 82 THR A CA 1
ATOM 670 C C . THR A 1 82 ? -1.403 4.844 4.710 1.00 95.25 82 THR A C 1
ATOM 672 O O . THR A 1 82 ? -0.570 5.736 4.527 1.00 95.25 82 THR A O 1
ATOM 675 N N . ALA A 1 83 ? -2.707 5.098 4.792 1.00 94.31 83 ALA A N 1
ATOM 676 C CA . ALA A 1 83 ? -3.267 6.445 4.835 1.00 94.31 83 ALA A CA 1
ATOM 677 C C . ALA A 1 83 ? -3.584 6.855 6.286 1.00 94.31 83 ALA A C 1
ATOM 679 O O . ALA A 1 83 ? -4.042 6.024 7.070 1.00 94.31 83 ALA A O 1
ATOM 680 N N . LYS A 1 84 ? -3.356 8.123 6.657 1.00 93.00 84 LYS A N 1
ATOM 681 C CA . LYS A 1 84 ? -3.748 8.653 7.984 1.00 93.00 84 LYS A CA 1
ATOM 682 C C . LYS A 1 84 ? -5.263 8.787 8.099 1.00 93.00 84 LYS A C 1
ATOM 684 O O . LYS A 1 84 ? -5.835 8.521 9.150 1.00 93.00 84 LYS A O 1
ATOM 689 N N . GLU A 1 85 ? -5.887 9.205 7.007 1.00 92.38 85 GLU A N 1
ATOM 690 C CA . GLU A 1 85 ? -7.322 9.395 6.854 1.00 92.38 85 GLU A CA 1
ATOM 691 C C . GLU A 1 85 ? -7.876 8.464 5.767 1.00 92.38 85 GLU A C 1
ATOM 693 O O . GLU A 1 85 ? -7.147 8.126 4.824 1.00 92.38 85 GLU A O 1
ATOM 698 N N . PRO A 1 86 ? -9.164 8.074 5.850 1.00 90.25 86 PRO A N 1
ATOM 699 C CA . PRO A 1 86 ? -9.808 7.244 4.840 1.00 90.25 86 PRO A CA 1
ATOM 700 C C . PRO A 1 86 ? -9.632 7.792 3.419 1.00 90.25 86 PRO A C 1
ATOM 702 O O . PRO A 1 86 ? -9.834 8.977 3.153 1.00 90.25 86 PRO A O 1
ATOM 705 N N . ILE A 1 87 ? -9.279 6.911 2.485 1.00 90.50 87 ILE A N 1
ATOM 706 C CA . ILE A 1 87 ? -9.131 7.273 1.073 1.00 90.50 87 ILE A CA 1
ATOM 707 C C . ILE A 1 87 ? -10.524 7.448 0.465 1.00 90.50 87 ILE A C 1
ATOM 709 O O . ILE A 1 87 ? -11.356 6.547 0.552 1.00 90.50 87 ILE A O 1
ATOM 713 N N . ASN A 1 88 ? -10.768 8.584 -0.195 1.00 90.31 88 ASN A N 1
ATOM 714 C CA . ASN A 1 88 ? -12.018 8.818 -0.915 1.00 90.31 88 ASN A CA 1
ATOM 715 C C . ASN A 1 88 ? -12.170 7.796 -2.065 1.00 90.31 88 ASN A C 1
ATOM 717 O O . ASN A 1 88 ? -11.340 7.809 -2.981 1.00 90.31 88 ASN A O 1
ATOM 721 N N . PRO A 1 89 ? -13.213 6.943 -2.066 1.00 88.44 89 PRO A N 1
ATOM 722 C CA . PRO A 1 89 ? -13.403 5.902 -3.076 1.00 88.44 89 PRO A CA 1
ATOM 723 C C . PRO A 1 89 ? -13.621 6.451 -4.493 1.00 88.44 89 PRO A C 1
ATOM 725 O O . PRO A 1 89 ? -13.299 5.761 -5.449 1.00 88.44 89 PRO A O 1
ATOM 728 N N . GLU A 1 90 ? -14.044 7.704 -4.652 1.00 89.62 90 GLU A N 1
ATOM 729 C CA . GLU A 1 90 ? -14.293 8.330 -5.961 1.00 89.62 90 GLU A CA 1
ATOM 730 C C . GLU A 1 90 ? -13.084 9.121 -6.496 1.00 89.62 90 GLU A C 1
ATOM 732 O O . GLU A 1 90 ? -13.135 9.701 -7.578 1.00 89.62 90 GLU A O 1
ATOM 737 N N . SER A 1 91 ? -11.985 9.186 -5.734 1.00 92.31 91 SER A N 1
ATOM 738 C CA . SER A 1 91 ? -10.798 9.969 -6.088 1.00 92.31 91 SER A CA 1
ATOM 739 C C . SER A 1 91 ? -9.600 9.084 -6.408 1.00 92.31 91 SER A C 1
ATOM 741 O O . SER A 1 91 ? -9.158 8.298 -5.571 1.00 92.31 91 SER A O 1
ATOM 743 N N . ASP A 1 92 ? -8.983 9.326 -7.563 1.00 94.06 92 ASP A N 1
ATOM 744 C CA . ASP A 1 92 ? -7.679 8.751 -7.919 1.00 94.06 92 ASP A CA 1
ATOM 745 C C . ASP A 1 92 ? -6.503 9.567 -7.360 1.00 94.06 92 ASP A C 1
ATOM 747 O O . ASP A 1 92 ? -5.342 9.307 -7.671 1.00 94.06 92 ASP A O 1
ATOM 751 N N . PHE A 1 93 ? -6.779 10.591 -6.551 1.00 96.00 93 PHE A N 1
ATOM 752 C CA . PHE A 1 93 ? -5.773 11.420 -5.898 1.00 96.00 93 PHE A CA 1
ATOM 753 C C . PHE A 1 93 ? -5.738 11.183 -4.386 1.00 96.00 93 PHE A C 1
ATOM 755 O O . PHE A 1 93 ? -6.783 11.165 -3.730 1.00 96.00 93 PHE A O 1
ATOM 762 N N . ILE A 1 94 ? -4.527 11.083 -3.840 1.00 96.12 94 ILE A N 1
ATOM 763 C CA . ILE A 1 94 ? -4.231 11.071 -2.409 1.00 96.12 94 ILE A CA 1
ATOM 764 C C . ILE A 1 94 ? -3.111 12.071 -2.115 1.00 96.12 94 ILE A C 1
ATOM 766 O O . ILE A 1 94 ? -2.077 12.065 -2.783 1.00 96.12 94 ILE A O 1
ATOM 770 N N . SER A 1 95 ? -3.292 12.921 -1.101 1.00 95.81 95 SER A N 1
ATOM 771 C CA . SER A 1 95 ? -2.215 13.824 -0.692 1.00 95.81 95 SER A CA 1
ATOM 772 C C . SER A 1 95 ? -1.057 13.035 -0.090 1.00 95.81 95 SER A C 1
ATOM 774 O O . SER A 1 95 ? -1.256 12.190 0.779 1.00 95.81 95 SER A O 1
ATOM 776 N N . SER A 1 96 ? 0.165 13.353 -0.501 1.00 94.25 96 SER A N 1
ATOM 777 C CA . SER A 1 96 ? 1.407 12.820 0.069 1.00 94.25 96 SER A CA 1
ATOM 778 C C . SER A 1 96 ? 1.501 13.045 1.580 1.00 94.25 96 SER A C 1
ATOM 780 O O . SER A 1 96 ? 2.029 12.193 2.288 1.00 94.25 96 SER A O 1
ATOM 782 N N . SER A 1 97 ? 0.913 14.128 2.097 1.00 95.56 97 SER A N 1
ATOM 783 C CA . SER A 1 97 ? 0.818 14.392 3.540 1.00 95.56 97 SER A CA 1
ATOM 784 C C . SER A 1 97 ? -0.069 13.392 4.298 1.00 95.56 97 SER A C 1
ATOM 786 O O . SER A 1 97 ? 0.126 13.188 5.503 1.00 95.56 97 SER A O 1
ATOM 788 N N . ASN A 1 98 ? -1.005 12.742 3.596 1.00 95.81 98 ASN A N 1
ATOM 789 C CA . ASN A 1 98 ? -1.873 11.688 4.117 1.00 95.81 98 ASN A CA 1
ATOM 790 C C . ASN A 1 98 ? -1.214 10.297 4.053 1.00 95.81 98 ASN A C 1
ATOM 792 O O . ASN A 1 98 ? -1.728 9.353 4.641 1.00 95.81 98 ASN A O 1
ATOM 796 N N . ILE A 1 99 ? -0.081 10.142 3.363 1.00 95.44 99 ILE A N 1
ATOM 797 C CA . ILE A 1 99 ? 0.617 8.858 3.242 1.00 95.44 99 ILE A CA 1
ATOM 798 C C . ILE A 1 99 ? 1.590 8.692 4.413 1.00 95.44 99 ILE A C 1
ATOM 800 O O . ILE A 1 99 ? 2.379 9.586 4.720 1.00 95.44 99 ILE A O 1
ATOM 804 N N . VAL A 1 100 ? 1.562 7.526 5.053 1.00 95.00 100 VAL A N 1
ATOM 805 C CA . VAL A 1 100 ? 2.526 7.109 6.076 1.00 95.00 100 VAL A CA 1
ATOM 806 C C . VAL A 1 100 ? 3.275 5.898 5.559 1.00 95.00 100 VAL A C 1
ATOM 808 O O . VAL A 1 100 ? 2.656 4.892 5.225 1.00 95.00 100 VAL A O 1
ATOM 811 N N . ILE A 1 101 ? 4.601 5.989 5.511 1.00 93.94 101 ILE A N 1
ATOM 812 C CA . ILE A 1 101 ? 5.463 4.845 5.207 1.00 93.94 101 ILE A CA 1
ATOM 813 C C . ILE A 1 101 ? 5.570 4.006 6.480 1.00 93.94 101 ILE A C 1
ATOM 815 O O . ILE A 1 101 ? 6.002 4.514 7.513 1.00 93.94 101 ILE A O 1
ATOM 819 N N . LEU A 1 102 ? 5.154 2.745 6.401 1.00 92.00 102 LEU A N 1
ATOM 820 C CA . LEU A 1 102 ? 5.294 1.774 7.483 1.00 92.00 102 LEU A CA 1
ATOM 821 C C . LEU A 1 102 ? 6.643 1.062 7.387 1.00 92.00 102 LEU A C 1
ATOM 823 O O . LEU A 1 102 ? 7.314 0.872 8.395 1.00 92.00 102 LEU A O 1
ATOM 827 N N . ASP A 1 103 ? 7.025 0.676 6.167 1.00 91.81 103 ASP A N 1
ATOM 828 C CA . ASP A 1 103 ? 8.197 -0.155 5.894 1.00 91.81 103 ASP A CA 1
ATOM 829 C C . ASP A 1 103 ? 8.533 -0.145 4.390 1.00 91.81 103 ASP A C 1
ATOM 831 O O . ASP A 1 103 ? 7.941 0.595 3.595 1.00 91.81 103 ASP A O 1
ATOM 835 N N . TRP A 1 104 ? 9.453 -1.005 3.966 1.00 92.06 104 TRP A N 1
ATOM 836 C CA . TRP A 1 104 ? 9.626 -1.397 2.577 1.00 92.06 104 TRP A CA 1
ATOM 837 C C . TRP A 1 104 ? 9.640 -2.920 2.420 1.00 92.06 104 TRP A C 1
ATOM 839 O O . TRP A 1 104 ? 9.816 -3.682 3.365 1.00 92.06 104 TRP A O 1
ATOM 849 N N . GLY A 1 105 ? 9.430 -3.377 1.193 1.00 92.12 105 GLY A N 1
ATOM 850 C CA . GLY A 1 105 ? 9.439 -4.792 0.865 1.00 92.12 105 GLY A CA 1
ATOM 851 C C . GLY A 1 105 ? 9.723 -5.032 -0.605 1.00 92.12 105 GLY A C 1
ATOM 852 O O . GLY A 1 105 ? 10.149 -4.137 -1.341 1.00 92.12 105 GLY A O 1
ATOM 853 N N . LYS A 1 106 ? 9.469 -6.263 -1.030 1.00 92.88 106 LYS A N 1
ATOM 854 C CA . LYS A 1 106 ? 9.545 -6.699 -2.418 1.00 92.88 106 LYS A CA 1
ATOM 855 C C . LYS A 1 106 ? 8.201 -7.259 -2.854 1.00 92.88 106 LYS A C 1
ATOM 857 O O . LYS A 1 106 ? 7.548 -7.967 -2.088 1.00 92.88 106 LYS A O 1
ATOM 862 N N . ILE A 1 107 ? 7.823 -6.964 -4.088 1.00 93.19 107 ILE A N 1
ATOM 863 C CA . ILE A 1 107 ? 6.705 -7.609 -4.766 1.00 93.19 107 ILE A CA 1
ATOM 864 C C . ILE A 1 107 ? 7.220 -8.476 -5.909 1.00 93.19 107 ILE A C 1
ATOM 866 O O . ILE A 1 107 ? 8.153 -8.093 -6.619 1.00 93.19 107 ILE A O 1
ATOM 870 N N . VAL A 1 108 ? 6.601 -9.635 -6.093 1.00 92.81 108 VAL A N 1
ATOM 871 C CA . VAL A 1 108 ? 6.780 -10.489 -7.271 1.00 92.81 108 VAL A CA 1
ATOM 872 C C . VAL A 1 108 ? 5.444 -10.549 -7.995 1.00 92.81 108 VAL A C 1
ATOM 874 O O . VAL A 1 108 ? 4.410 -10.725 -7.352 1.00 92.81 108 VAL A O 1
ATOM 877 N N . LYS A 1 109 ? 5.466 -10.351 -9.313 1.00 87.06 109 LYS A N 1
ATOM 878 C CA . LYS A 1 109 ? 4.275 -10.462 -10.159 1.00 87.06 109 LYS 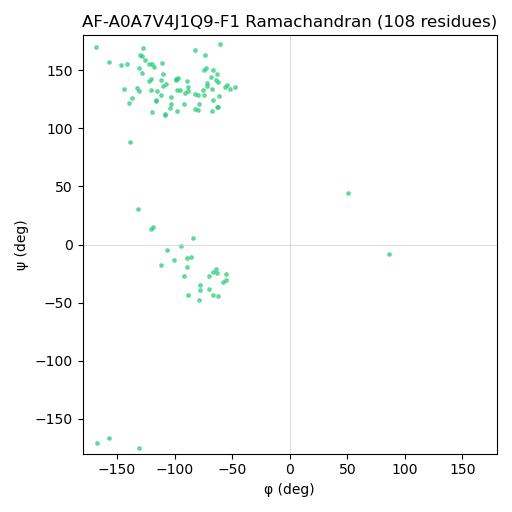A CA 1
ATOM 879 C C . LYS A 1 109 ? 3.920 -11.939 -10.369 1.00 87.06 109 LYS A C 1
ATOM 881 O O . LYS A 1 109 ? 4.826 -12.709 -10.690 1.00 87.06 109 LYS A O 1
ATOM 886 N N . GLU A 1 110 ? 2.644 -12.293 -10.204 1.00 76.94 110 GLU A N 1
ATOM 887 C CA . GLU A 1 110 ? 2.101 -13.601 -10.622 1.00 76.94 110 GLU A CA 1
ATOM 888 C C . GLU A 1 110 ? 1.648 -13.614 -12.090 1.00 76.94 110 GLU A C 1
ATOM 890 O O . GLU A 1 110 ? 1.264 -12.545 -12.630 1.00 76.94 110 GLU A O 1
#